Protein 8PJ7 (pdb70)

InterPro domains:
  IPR038704 YEATS superfamily [G3DSA:2.60.40.1970] (1-150)
  IPR040930 AF-9, ANC1 homology domain [PF17793] (503-563)
  IPR052790 YEATS domain-containing [PTHR47827] (1-567)
  IPR055129 YEATS domain [PF03366] (28-107)
  IPR055129 YEATS domain [PS51037] (1-138)

GO terms:
  GO:0090090 negative regulation of canonical Wnt signaling pathway (P, IDA)
  GO:2000096 positive regulation of Wnt signaling pathway, planar cell polarity pathway (P, IGI)
  GO:0090090 negative regulation of canonical Wnt signaling pathway (P, IGI)
  GO:0003682 chromatin binding (F, IDA)
  GO:0045893 positive regulation of DNA-templated transcription (P, IDA)
  GO:0042393 histone binding (F, IDA)
  GO:0008023 transcription elongation factor complex (C, IDA)
  GO:2000035 regulation of stem cell division (P, IDA)
  GO:0060218 hematopoietic stem cell differentiation (P, IDA)
  GO:0140030 modification-dependent protein binding (F, IDA)
  GO:0140072 histone H3K9ac reader activity (F, IDA)
  GO:0005634 nucleus (C, EXP)
  GO:0005694 chromosome (C, EXP)
  GO:1902275 regulation of chromatin organization (P, IMP)
  GO:0005634 nucleus (C, TAS)
  GO:0005654 nucleoplasm (C, TAS)
  GO:0005515 protein binding (F, IPI)
  GO:0005654 nucleoplasm (C, IDA)
  GO:0140044 histone H3K18ac reader activity (F, IDA)
  GO:0140119 histone H3K27ac reader activity (F, IDA)

Radius of gyration: 16.71 Å; Cα contacts (8 Å, |Δi|>4): 310; chains: 1; bounding box: 51×28×29 Å

Sequence (138 aa):
CAVQQVKLELGHRAQVRKKPTVEGFTHDWMVFVRGPEHSNIQHFVEKVVFHLHESFPRPKRVCKDPPYKVEESGYAGFILPIEEVYFKNKEEEPRKVRFDYDLFLHLEGHPPVNHHLRCEKLTFNNPTEDFRRRKLLKAGGDA

Organism: Homo sapiens (NCBI:txid9606)

Nearest PDB structures (foldseek):
  6ls6-assembly1_A  TM=9.953E-01  e=1.588E-23  Homo sapiens
  6hpy-assembly1_A  TM=9.952E-01  e=3.914E-23  Homo sapiens
  5j9s-assembly1_A  TM=9.881E-01  e=3.712E-23  Homo sapiens
  6mim-assembly2_C  TM=9.967E-01  e=7.399E-23  Homo sapiens
  7e74-assembly2_B  TM=9.933E-01  e=2.644E-22  Homo sapiens

Foldseek 3Di:
DKKKFKKKKKKWKDFDPDADPVRFGIKMKIFIDGDPPFALLLWWQWKWKQADPVDPPRTDIGRHPPGMDIDTHHFWDFIKMKTATPAPDPPRIDIDGDGGGADDPVDDIDITIDMDMDMGDPGDPSNVVSSVNRPIDD

Structure (mmCIF, N/CA/C/O backbone):
data_8PJ7
#
_entry.id   8PJ7
#
_cell.length_a   49.632
_cell.length_b   49.632
_cell.length_c   122.439
_cell.angle_alpha   90.00
_cell.angle_beta   90.00
_cell.angle_gamma   90.00
#
_symmetry.space_group_name_H-M   'P 43 21 2'
#
loop_
_entity.id
_entity.type
_entity.pdbx_description
1 polymer 'Protein AF-9'
2 non-polymer ~{N}-[(1~{R})-2,3-dihydro-1~{H}-inden-1-yl]-5-[4-(dimethylcarbamoyl)-3-oxidanyl-phenyl]-1,2-oxazole-3-carboxamide
3 non-polymer 1,2-ETHANEDIOL
4 non-polymer 'DIMETHYL SULFOXIDE'
5 non-polymer 'PHOSPHATE ION'
6 water water
#
loop_
_atom_site.group_PDB
_atom_site.id
_atom_site.type_symbol
_atom_site.label_atom_id
_atom_site.label_alt_id
_atom_site.label_comp_id
_atom_site.label_asym_id
_atom_site.label_entity_id
_atom_site.label_seq_id
_atom_site.pdbx_PDB_ins_code
_atom_site.Cartn_x
_atom_site.Cartn_y
_atom_site.Cartn_z
_atom_site.occupancy
_atom_site.B_iso_or_equiv
_atom_site.auth_seq_id
_atom_site.auth_comp_id
_atom_site.auth_asym_id
_atom_site.auth_atom_id
_atom_site.pdbx_PDB_model_num
ATOM 1 N N . CYS A 1 5 ? -27.815 10.571 -6.646 1.00 42.86 5 CYS A N 1
ATOM 2 C CA . CYS A 1 5 ? -27.806 9.868 -7.934 1.00 39.37 5 CYS A CA 1
ATOM 3 C C . CYS A 1 5 ? -26.410 9.289 -8.217 1.00 33.80 5 CYS A C 1
ATOM 4 O O . CYS A 1 5 ? -2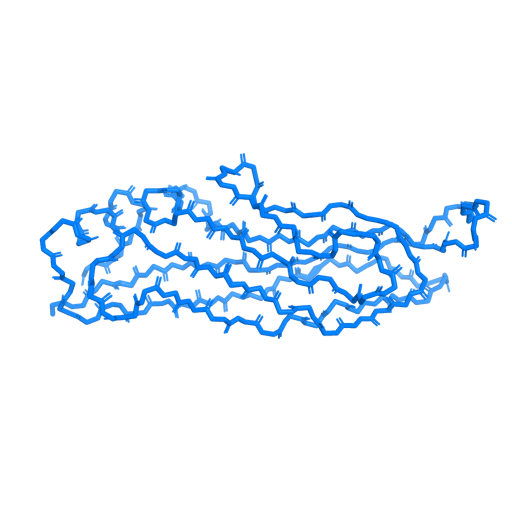6.220 8.766 -9.315 1.00 36.17 5 CYS A O 1
ATOM 7 N N . ALA A 1 6 ? -25.504 9.295 -7.244 1.00 28.05 6 ALA A N 1
ATOM 8 C CA . ALA A 1 6 ? -24.083 8.898 -7.436 1.00 26.62 6 ALA A CA 1
ATOM 9 C C . ALA A 1 6 ? -23.945 7.376 -7.384 1.00 24.44 6 ALA A C 1
ATOM 10 O O . ALA A 1 6 ? -24.739 6.725 -6.721 1.00 25.62 6 ALA A O 1
ATOM 12 N N . VAL A 1 7 ? -22.963 6.840 -8.116 1.00 20.92 7 VAL A N 1
ATOM 13 C CA . VAL A 1 7 ? -22.532 5.429 -8.018 1.00 18.56 7 VAL A CA 1
ATOM 14 C C . VAL A 1 7 ? -21.048 5.428 -7.662 1.00 17.39 7 VAL A C 1
ATOM 15 O O . VAL A 1 7 ? -20.279 6.124 -8.308 1.00 18.81 7 VAL A O 1
ATOM 19 N N A GLN A 1 8 ? -20.690 4.630 -6.670 0.50 18.53 8 GLN A N 1
ATOM 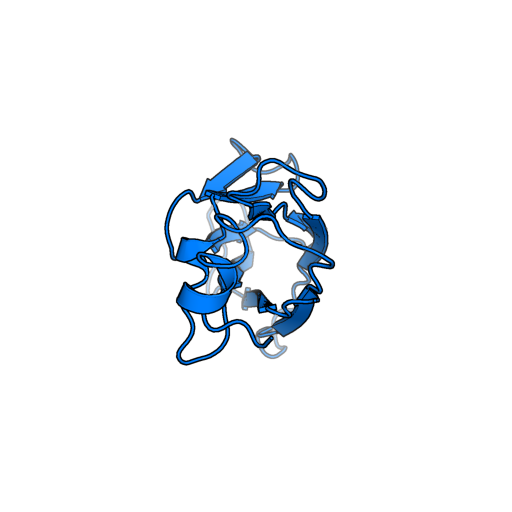20 N N B GLN A 1 8 ? -20.668 4.717 -6.609 0.50 17.62 8 GLN A N 1
ATOM 21 C CA A GLN A 1 8 ? -19.303 4.483 -6.182 0.50 19.26 8 GLN A CA 1
ATOM 22 C CA B GLN A 1 8 ? -19.241 4.560 -6.229 0.50 17.45 8 GLN A CA 1
ATOM 23 C C A GLN A 1 8 ? -18.763 3.128 -6.626 0.50 17.98 8 GLN A C 1
ATOM 24 C C B GLN A 1 8 ? -18.760 3.166 -6.625 0.50 17.14 8 GLN A C 1
ATOM 25 O O A GLN A 1 8 ? -19.478 2.100 -6.497 0.50 17.74 8 GLN A O 1
ATOM 26 O O B GLN A 1 8 ? -19.499 2.162 -6.465 0.50 17.63 8 GLN A O 1
ATOM 37 N N . VAL A 1 9 ? -17.549 3.135 -7.165 1.00 16.02 9 VAL A N 1
ATOM 38 C CA . VAL A 1 9 ? -16.835 1.886 -7.512 1.00 15.49 9 VAL A CA 1
ATOM 39 C C . VAL A 1 9 ? -15.450 2.009 -6.909 1.00 16.17 9 VAL A C 1
ATOM 40 O O . VAL A 1 9 ? -14.983 3.107 -6.646 1.00 17.44 9 VAL A O 1
ATOM 44 N N . LYS A 1 10 ? -14.811 0.860 -6.738 1.00 15.73 10 LYS A N 1
ATOM 45 C CA . LYS A 1 10 ? -13.490 0.774 -6.080 1.00 15.34 10 LYS A CA 1
ATOM 46 C C . LYS A 1 10 ? -12.475 0.206 -7.073 1.00 14.43 10 LYS A C 1
ATOM 47 O O . LYS A 1 10 ? -12.770 -0.775 -7.791 1.00 15.33 10 LYS A O 1
ATOM 53 N N . LEU A 1 11 ? -11.302 0.804 -7.107 1.00 13.29 11 LEU A N 1
ATOM 54 C CA . LEU A 1 11 ? -10.122 0.249 -7.788 1.00 13.94 11 LEU A CA 1
ATOM 55 C C . LEU A 1 11 ? -9.069 -0.051 -6.741 1.00 15.38 11 LEU A C 1
ATOM 56 O O . LEU A 1 11 ? -8.946 0.665 -5.729 1.00 15.32 11 LEU A O 1
ATOM 61 N N . GLU A 1 12 ? -8.269 -1.063 -6.991 1.00 13.20 12 GLU A N 1
ATOM 62 C CA . GLU A 1 12 ? -7.066 -1.361 -6.200 1.00 14.47 12 GLU A CA 1
ATOM 63 C C . GLU A 1 12 ? -5.873 -1.295 -7.132 1.00 13.99 12 GLU A C 1
ATOM 64 O O . GLU A 1 12 ? -5.866 -2.044 -8.133 1.00 15.09 12 GLU A O 1
ATOM 70 N N . LEU A 1 13 ? -4.960 -0.395 -6.884 1.00 11.91 13 LEU A N 1
ATOM 71 C CA . LEU A 1 13 ? -3.693 -0.316 -7.630 1.00 12.67 13 LEU A CA 1
ATOM 72 C C . LEU A 1 13 ? -2.664 -1.009 -6.787 1.00 11.98 13 LEU A C 1
ATOM 73 O O . LEU A 1 13 ? -2.780 -0.997 -5.552 1.00 14.03 13 LEU A O 1
ATOM 78 N N . GLY A 1 14 ? -1.650 -1.621 -7.308 1.00 11.12 14 GLY A N 1
ATOM 79 C CA . GLY A 1 14 ? -0.633 -2.184 -6.428 1.00 10.91 14 GLY A CA 1
ATOM 80 C C . GLY A 1 14 ? 0.572 -2.641 -7.159 1.00 10.89 14 GLY A C 1
ATOM 81 O O . GLY A 1 14 ? 0.605 -2.611 -8.429 1.00 11.21 14 GLY A O 1
ATOM 82 N N . HIS A 1 15 ? 1.553 -3.088 -6.461 1.00 11.54 15 HIS A N 1
ATOM 83 C CA . HIS A 1 15 ? 2.748 -3.671 -7.077 1.00 12.48 15 HIS A CA 1
ATOM 84 C C . HIS A 1 15 ? 3.411 -4.649 -6.140 1.00 12.83 15 HIS A C 1
ATOM 85 O O . HIS A 1 15 ? 3.261 -4.604 -4.901 1.00 12.35 15 HIS A O 1
ATOM 92 N N . ARG A 1 16 ? 4.212 -5.522 -6.720 1.00 12.57 16 ARG A N 1
ATOM 93 C CA . ARG A 1 16 ? 5.108 -6.438 -6.017 1.00 13.99 16 ARG A CA 1
ATOM 94 C C . ARG A 1 16 ? 6.500 -6.224 -6.568 1.00 12.91 16 ARG A C 1
ATOM 95 O O . ARG A 1 16 ? 6.619 -5.990 -7.789 1.00 13.70 16 ARG A O 1
ATOM 103 N N . ALA A 1 17 ? 7.521 -6.293 -5.755 1.00 13.34 17 ALA A N 1
ATOM 104 C CA . ALA A 1 17 ? 8.912 -6.132 -6.252 1.00 14.41 17 ALA A CA 1
ATOM 105 C C . ALA A 1 17 ? 9.794 -7.026 -5.415 1.00 14.75 17 ALA A C 1
ATOM 106 O O . ALA A 1 17 ? 9.741 -6.912 -4.183 1.00 15.56 17 ALA A O 1
ATOM 108 N N . GLN A 1 18 ? 10.598 -7.876 -6.045 1.00 14.51 18 GLN A N 1
ATOM 109 C CA . GLN A 1 18 ? 11.447 -8.842 -5.350 1.00 15.58 18 GLN A CA 1
ATOM 110 C C . GLN A 1 18 ? 12.829 -8.796 -5.965 1.00 14.40 18 GLN A C 1
ATOM 111 O O . GLN A 1 18 ? 12.957 -8.740 -7.198 1.00 15.10 18 GLN A O 1
ATOM 117 N N . VAL A 1 19 ? 13.838 -8.861 -5.136 1.00 14.15 19 VAL A N 1
ATOM 118 C CA . VAL A 1 19 ? 15.231 -8.985 -5.566 1.00 14.76 19 VAL A CA 1
ATOM 119 C C . VAL A 1 19 ? 15.432 -10.367 -6.163 1.00 13.11 19 VAL A C 1
ATOM 120 O O . VAL A 1 19 ? 15.085 -11.357 -5.569 1.00 14.86 19 VAL A O 1
ATOM 124 N N . ARG A 1 20 ? 15.929 -10.377 -7.390 1.00 13.07 20 ARG A N 1
ATOM 125 C CA . ARG A 1 20 ? 16.276 -11.658 -8.061 1.00 13.77 20 ARG A CA 1
ATOM 126 C C . ARG A 1 20 ? 17.414 -12.360 -7.324 1.00 14.57 20 ARG A C 1
ATOM 127 O O . ARG A 1 20 ? 18.312 -11.699 -6.827 1.00 15.17 20 ARG A O 1
ATOM 135 N N . LYS A 1 21 ? 17.376 -13.675 -7.309 1.00 15.39 21 LYS A N 1
ATOM 136 C CA . LYS A 1 21 ? 18.533 -14.452 -6.785 1.00 17.69 21 LYS A CA 1
ATOM 137 C C . LYS A 1 21 ? 19.759 -14.153 -7.639 1.00 16.96 21 LYS A C 1
ATOM 138 O O . LYS A 1 21 ? 20.871 -14.130 -7.085 1.00 18.57 21 LYS A O 1
ATOM 144 N N . LYS A 1 22 ? 19.591 -13.969 -8.942 1.00 15.42 22 LYS A N 1
ATOM 145 C CA . LYS A 1 22 ? 20.722 -13.614 -9.830 1.00 15.99 22 LYS A CA 1
ATOM 146 C C . LYS A 1 22 ? 20.277 -12.517 -10.787 1.00 14.02 22 LYS A C 1
ATOM 147 O O . LYS A 1 22 ? 19.295 -12.674 -11.518 1.00 13.87 22 LYS A O 1
ATOM 153 N N . PRO A 1 23 ? 20.992 -11.385 -10.834 1.00 14.52 23 PRO A N 1
ATOM 154 C CA . PRO A 1 23 ? 20.644 -10.324 -11.772 1.00 14.13 23 PRO A CA 1
ATOM 155 C C . PRO A 1 23 ? 20.648 -10.806 -13.220 1.00 15.16 23 PRO A C 1
ATOM 156 O O . PRO A 1 23 ? 21.388 -11.775 -13.546 1.00 15.27 23 PRO A O 1
ATOM 160 N N . THR A 1 24 ? 19.898 -10.147 -14.058 1.00 13.82 24 THR A N 1
ATOM 161 C CA . THR A 1 24 ? 19.882 -10.442 -15.510 1.00 14.16 24 THR A CA 1
ATOM 162 C C . THR A 1 24 ? 21.238 -10.048 -16.120 1.00 15.71 24 THR A C 1
ATOM 163 O O . THR A 1 24 ? 22.026 -9.359 -15.458 1.00 16.79 24 THR A O 1
ATOM 167 N N . VAL A 1 25 ? 21.419 -10.395 -17.389 1.00 16.55 25 VAL A N 1
ATOM 168 C CA . VAL A 1 25 ? 22.676 -10.063 -18.110 1.00 18.36 25 VAL A CA 1
ATOM 169 C C . VAL A 1 25 ? 22.835 -8.544 -18.174 1.00 18.73 25 VAL A C 1
ATOM 170 O O . VAL A 1 25 ? 23.969 -8.058 -18.125 1.00 19.56 25 VAL A O 1
ATOM 174 N N . GLU A 1 26 ? 21.722 -7.798 -18.195 1.00 16.70 26 GLU A N 1
ATOM 175 C CA . GLU A 1 26 ? 21.754 -6.312 -18.264 1.00 17.95 26 GLU A CA 1
ATOM 176 C C . GLU A 1 26 ? 22.116 -5.720 -16.906 1.00 16.61 26 GLU A C 1
ATOM 177 O O . GLU A 1 26 ? 22.408 -4.527 -16.840 1.00 19.72 26 GLU A O 1
ATOM 183 N N . GLY A 1 27 ? 22.109 -6.507 -15.842 1.00 15.88 27 GLY A N 1
ATOM 184 C CA . GLY A 1 27 ? 22.318 -6.082 -14.456 1.00 17.23 27 GLY A CA 1
ATOM 185 C C . GLY A 1 27 ? 21.005 -5.773 -13.743 1.00 17.63 27 GLY A C 1
ATOM 186 O O . GLY A 1 27 ? 21.060 -5.264 -12.610 1.00 22.08 27 GLY A O 1
ATOM 187 N N . PHE A 1 28 ? 19.868 -6.162 -14.300 1.00 15.63 28 PHE A N 1
ATOM 188 C CA . PHE A 1 28 ? 18.569 -5.909 -13.609 1.00 16.11 28 PHE A CA 1
ATOM 189 C C . PHE A 1 28 ? 18.490 -6.765 -12.356 1.00 15.69 28 PHE A C 1
ATOM 190 O O . PHE A 1 28 ? 18.636 -8.000 -12.451 1.00 15.24 28 PHE A O 1
ATOM 198 N N . THR A 1 29 ? 18.273 -6.134 -11.187 1.00 13.64 29 THR A N 1
ATOM 199 C CA . THR A 1 29 ? 18.348 -6.738 -9.857 1.00 13.48 29 THR A CA 1
ATOM 200 C C . THR A 1 29 ? 17.001 -7.233 -9.362 1.00 13.47 29 THR A C 1
ATOM 201 O O . THR A 1 29 ? 17.007 -8.001 -8.385 1.00 13.35 29 THR A O 1
ATOM 205 N N . HIS A 1 30 ? 15.918 -6.675 -9.910 1.00 13.25 30 HIS A N 1
ATOM 206 C CA . HIS A 1 30 ? 14.571 -6.925 -9.352 1.00 13.40 30 HIS A CA 1
ATOM 207 C C . HIS A 1 30 ? 13.643 -7.406 -10.434 1.00 12.43 30 HIS A C 1
ATOM 208 O O . HIS A 1 30 ? 13.759 -6.964 -11.625 1.00 13.27 30 HIS A O 1
ATOM 215 N N . ASP A 1 31 ? 12.678 -8.207 -10.043 1.00 12.66 31 ASP A N 1
ATOM 216 C CA . ASP A 1 31 ? 11.445 -8.461 -10.797 1.00 13.30 31 ASP A CA 1
ATOM 217 C C . ASP A 1 31 ? 10.321 -7.671 -10.158 1.00 12.13 31 ASP A C 1
ATOM 218 O O . ASP A 1 31 ? 10.247 -7.670 -8.905 1.00 13.56 31 ASP A O 1
ATOM 223 N N . TRP A 1 32 ? 9.457 -7.064 -10.941 1.00 12.65 32 TRP A N 1
ATOM 224 C CA . TRP A 1 32 ? 8.327 -6.330 -10.357 1.00 12.06 32 TRP A CA 1
ATOM 225 C C . TRP A 1 32 ? 7.097 -6.527 -11.217 1.00 12.37 32 TRP A C 1
ATOM 226 O O . TRP A 1 32 ? 7.150 -6.935 -12.398 1.00 12.24 32 TRP A O 1
ATOM 237 N N . MET A 1 33 ? 5.950 -6.267 -10.634 1.00 12.29 33 MET A N 1
ATOM 238 C CA . MET A 1 33 ? 4.651 -6.377 -11.299 1.00 12.63 33 MET A CA 1
ATOM 239 C C . MET A 1 33 ? 3.815 -5.242 -10.755 1.00 12.80 33 MET A C 1
ATOM 240 O O . MET A 1 33 ? 3.818 -5.034 -9.545 1.00 14.17 33 MET A O 1
ATOM 245 N N . VAL A 1 34 ? 3.144 -4.518 -11.595 1.00 11.14 34 VAL A N 1
ATOM 246 C CA . VAL A 1 34 ? 2.218 -3.440 -11.222 1.00 11.18 34 VAL A CA 1
ATOM 247 C C . VAL A 1 34 ? 0.865 -3.772 -11.787 1.00 12.06 34 VAL A C 1
ATOM 248 O O . VAL A 1 34 ? 0.785 -4.365 -12.874 1.00 11.56 34 VAL A O 1
ATOM 252 N N . PHE A 1 35 ? -0.221 -3.422 -11.119 1.00 11.47 35 PHE A N 1
ATOM 253 C CA . PHE A 1 35 ? -1.561 -3.826 -11.568 1.00 11.26 35 PHE A CA 1
ATOM 254 C C . PHE A 1 35 ? -2.630 -2.826 -11.181 1.00 11.94 35 PHE A C 1
ATOM 255 O O . PHE A 1 35 ? -2.460 -2.039 -10.231 1.00 11.34 35 PHE A O 1
ATOM 263 N N . VAL A 1 36 ? -3.767 -2.928 -11.841 1.00 11.36 36 VAL A N 1
ATOM 264 C CA . VAL A 1 36 ? -5.074 -2.378 -11.427 1.00 11.23 36 VAL A CA 1
ATOM 265 C C . VAL A 1 36 ? -6.053 -3.537 -11.392 1.00 11.86 36 VAL A C 1
ATOM 266 O O . VAL A 1 36 ? -6.087 -4.329 -12.335 1.00 12.54 36 VAL A O 1
ATOM 270 N N . ARG A 1 37 ? -6.830 -3.616 -10.329 1.00 11.62 37 ARG A N 1
ATOM 271 C CA . ARG A 1 37 ? -7.902 -4.630 -10.213 1.00 12.38 37 ARG A CA 1
ATOM 272 C C . ARG A 1 37 ? -9.057 -4.060 -9.413 1.00 13.12 37 ARG A C 1
ATOM 273 O O . ARG A 1 37 ? -8.950 -2.936 -8.892 1.00 13.35 37 ARG A O 1
ATOM 281 N N . GLY A 1 38 ? -10.153 -4.803 -9.3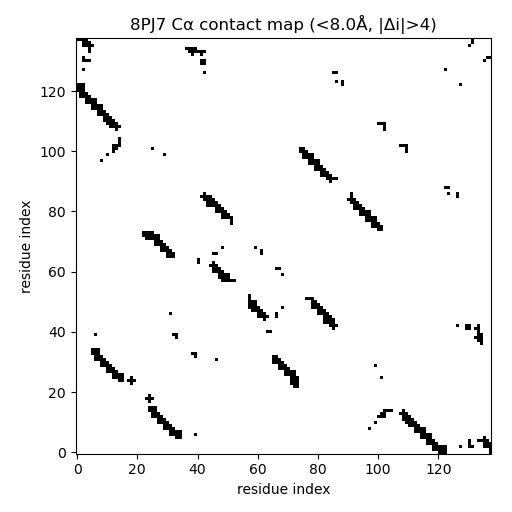86 1.00 14.77 38 GLY A N 1
ATOM 282 C CA . GLY A 1 38 ? -11.260 -4.492 -8.478 1.00 14.66 38 GLY A CA 1
ATOM 283 C C . GLY A 1 38 ? -11.095 -5.317 -7.222 1.00 16.74 38 GLY A C 1
ATOM 284 O O . GLY A 1 38 ? -10.347 -6.304 -7.177 1.00 16.71 38 GLY A O 1
ATOM 285 N N . PRO A 1 39 ? -11.918 -5.011 -6.209 1.00 17.49 39 PRO A N 1
ATOM 286 C CA . PRO A 1 39 ? -12.013 -5.861 -5.032 1.00 20.34 39 PRO A CA 1
ATOM 287 C C . PRO A 1 39 ? -12.626 -7.221 -5.372 1.00 20.10 39 PRO A C 1
ATOM 288 O O . PRO A 1 39 ? -13.154 -7.479 -6.426 1.00 18.77 39 PRO A O 1
ATOM 292 N N . GLU A 1 40 ? -12.492 -8.138 -4.418 1.00 26.31 40 GLU A N 1
ATOM 293 C CA . GLU A 1 40 ? -13.091 -9.485 -4.565 1.00 29.87 40 GLU A CA 1
ATOM 294 C C . GLU A 1 40 ? -14.576 -9.317 -4.888 1.00 25.68 40 GLU A C 1
ATOM 295 O O . GLU A 1 40 ? -15.193 -8.400 -4.325 1.00 25.96 40 GLU A O 1
ATOM 301 N N . HIS A 1 41 ? -15.062 -10.124 -5.826 1.00 24.84 41 HIS A N 1
ATOM 302 C CA . HIS A 1 41 ? -16.482 -10.273 -6.224 1.00 28.47 41 HIS A CA 1
ATOM 303 C C . HIS A 1 41 ? -16.869 -9.212 -7.256 1.00 28.95 41 HIS A C 1
ATOM 304 O O . HIS A 1 41 ? -17.979 -9.290 -7.775 1.00 33.02 41 HIS A O 1
ATOM 311 N N . SER A 1 42 ? -1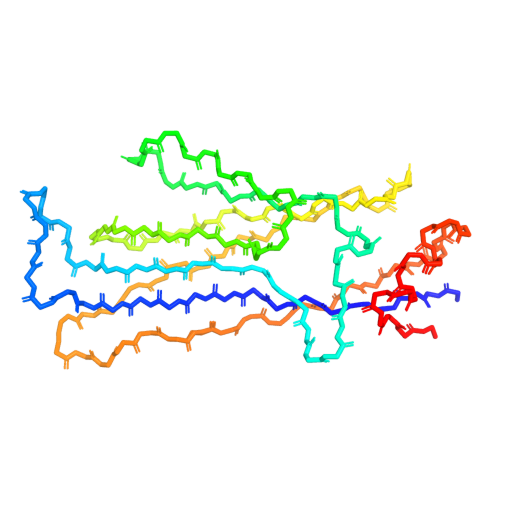5.940 -8.347 -7.667 1.00 22.34 42 SER A N 1
ATOM 312 C CA . SER A 1 42 ? -16.228 -7.284 -8.661 1.00 20.57 42 SER A CA 1
ATOM 313 C C . SER A 1 42 ? -15.824 -7.711 -10.065 1.00 20.14 42 SER A C 1
ATOM 314 O O . SER A 1 42 ? -15.123 -8.726 -10.246 1.00 20.83 42 SER A O 1
ATOM 317 N N . ASN A 1 43 ? -16.173 -6.914 -11.066 1.00 17.44 43 ASN A N 1
ATOM 318 C CA . ASN A 1 43 ? -15.697 -7.097 -12.447 1.00 18.96 43 ASN A CA 1
ATOM 319 C C . ASN A 1 43 ? -15.546 -5.718 -13.082 1.00 17.46 43 ASN A C 1
ATOM 320 O O . ASN A 1 43 ? -16.445 -5.264 -13.795 1.00 17.14 43 ASN A O 1
ATOM 325 N N . ILE A 1 44 ? -14.378 -5.124 -12.886 1.00 15.37 44 ILE A N 1
ATOM 326 C CA . ILE A 1 44 ? -14.165 -3.733 -13.379 1.00 14.40 44 ILE A CA 1
ATOM 327 C C . ILE A 1 44 ? -14.170 -3.675 -14.893 1.00 14.50 44 ILE A C 1
ATOM 328 O O . ILE A 1 44 ? -14.394 -2.581 -15.453 1.00 14.41 44 ILE A O 1
ATOM 333 N N . GLN A 1 45 ? -14.011 -4.795 -15.590 1.00 15.14 45 GLN A N 1
ATOM 334 C CA . GLN A 1 45 ? -14.060 -4.747 -17.046 1.00 15.69 45 GLN A CA 1
ATOM 335 C C . GLN A 1 45 ? -15.404 -4.186 -17.546 1.00 15.49 45 GLN A C 1
ATOM 336 O O . GLN A 1 45 ? -15.447 -3.712 -18.669 1.00 16.19 45 GLN A O 1
ATOM 342 N N . HIS A 1 46 ? -16.471 -4.282 -16.760 1.00 16.36 46 HIS A N 1
ATOM 343 C CA . HIS A 1 46 ? -17.767 -3.763 -17.250 1.00 17.54 46 HIS A CA 1
ATOM 344 C C . HIS A 1 46 ? -17.691 -2.253 -17.456 1.00 17.61 46 HIS A C 1
ATOM 345 O O . HIS A 1 46 ? -18.428 -1.748 -18.291 1.00 17.51 46 HIS A O 1
ATOM 352 N N . PHE A 1 47 ? -16.874 -1.522 -16.692 1.00 15.81 47 PHE A N 1
ATOM 353 C CA . PHE A 1 47 ? -16.798 -0.052 -16.883 1.00 15.03 47 PHE A CA 1
ATOM 354 C C . PHE A 1 47 ? -15.432 0.438 -17.376 1.00 15.01 47 PHE A C 1
ATOM 355 O O . PHE A 1 47 ? -15.362 1.640 -17.711 1.00 15.32 47 PHE A O 1
ATOM 363 N N . VAL A 1 48 ? -14.407 -0.388 -17.338 1.00 14.28 48 VAL A N 1
ATOM 364 C CA . VAL A 1 48 ? -13.032 0.008 -17.752 1.00 14.13 48 VAL A CA 1
ATOM 365 C C . VAL A 1 48 ? -12.808 -0.382 -19.200 1.00 15.00 48 VAL A C 1
ATOM 366 O O . VAL A 1 48 ? -12.895 -1.598 -19.539 1.00 16.16 48 VAL A O 1
ATOM 370 N N . GLU A 1 49 ? -12.496 0.577 -20.061 1.00 14.62 49 GLU A N 1
ATOM 371 C CA . GLU A 1 49 ? -12.165 0.286 -21.464 1.00 15.85 49 GLU A CA 1
ATOM 372 C C . GLU A 1 49 ? -10.755 -0.306 -21.514 1.00 15.58 49 GLU A C 1
ATOM 373 O O . GLU A 1 49 ? -10.514 -1.286 -22.234 1.00 17.16 49 GLU A O 1
ATOM 379 N N . LYS A 1 50 ? -9.789 0.350 -20.872 1.00 13.90 50 LYS A N 1
ATOM 380 C CA . LYS A 1 50 ? -8.393 -0.108 -20.894 1.00 14.38 50 LYS A CA 1
ATOM 381 C C . LYS A 1 50 ? -7.661 0.555 -19.733 1.00 13.35 50 LYS A C 1
ATOM 382 O O . LYS A 1 50 ? -8.137 1.590 -19.225 1.00 13.29 50 LYS A O 1
ATOM 388 N N . VAL A 1 51 ? -6.517 -0.020 -19.394 1.00 12.45 51 VAL A N 1
ATOM 389 C CA . VAL A 1 51 ? -5.583 0.593 -18.453 1.00 12.85 51 VAL A CA 1
ATOM 390 C C . VAL A 1 51 ? -4.281 0.790 -19.202 1.00 12.52 51 VAL A C 1
ATOM 391 O O . VAL A 1 51 ? -3.804 -0.161 -19.826 1.00 13.49 51 VAL A O 1
ATOM 395 N N . VAL A 1 52 ? -3.698 1.950 -19.060 1.00 12.45 52 VAL A N 1
ATOM 396 C CA . VAL A 1 52 ? -2.421 2.286 -19.740 1.00 13.32 52 VAL A CA 1
ATOM 397 C C . VAL A 1 52 ? -1.418 2.578 -18.645 1.00 13.18 52 VAL A C 1
ATOM 398 O O . VAL A 1 52 ? -1.653 3.439 -17.781 1.00 13.94 52 VAL A O 1
ATOM 402 N N . PHE A 1 53 ? -0.345 1.818 -18.668 1.00 12.47 53 PHE A N 1
ATOM 403 C CA . PHE A 1 53 ? 0.793 1.956 -17.738 1.00 13.38 53 PHE A CA 1
ATOM 404 C C . PHE A 1 53 ? 1.929 2.678 -18.463 1.00 13.61 53 PHE A C 1
ATOM 405 O O . PHE A 1 53 ? 2.375 2.195 -19.553 1.00 15.12 53 PHE A O 1
ATOM 413 N N . HIS A 1 54 ? 2.386 3.804 -17.958 1.00 12.58 54 HIS A N 1
ATOM 414 C CA . HIS A 1 54 ? 3.436 4.609 -18.616 1.00 13.88 54 HIS A CA 1
ATOM 415 C C . HIS A 1 54 ? 4.776 4.381 -17.926 1.00 14.17 54 HIS A C 1
ATOM 416 O O . HIS A 1 54 ? 4.970 4.881 -16.788 1.00 15.65 54 HIS A O 1
ATOM 423 N N . LEU A 1 55 ? 5.607 3.494 -18.465 1.00 13.86 55 LEU A N 1
ATOM 424 C CA . LEU A 1 55 ? 6.874 3.160 -17.811 1.00 14.35 55 LEU A CA 1
ATOM 425 C C . LEU A 1 55 ? 7.901 4.269 -18.005 1.00 13.89 55 LEU A C 1
ATOM 426 O O . LEU A 1 55 ? 7.827 5.061 -18.971 1.00 14.58 55 LEU A O 1
ATOM 431 N N . HIS A 1 56 ? 8.899 4.228 -17.160 1.00 14.22 56 HIS A N 1
ATOM 432 C CA . HIS A 1 56 ? 10.101 5.074 -17.332 1.00 14.47 56 HIS A CA 1
ATOM 433 C C . HIS A 1 56 ? 10.676 4.809 -18.723 1.00 15.51 56 HIS A C 1
ATOM 434 O O . HIS A 1 56 ? 10.667 3.671 -19.186 1.00 14.69 56 HIS A O 1
ATOM 441 N N . GLU A 1 57 ? 11.217 5.846 -19.375 1.00 15.48 57 GLU A N 1
ATOM 442 C CA . GLU A 1 57 ? 11.608 5.737 -20.793 1.00 16.35 57 GLU A CA 1
ATOM 443 C C . GLU A 1 57 ? 12.932 4.988 -20.978 1.00 17.64 57 GLU A C 1
ATOM 444 O O . GLU A 1 57 ? 13.239 4.678 -22.133 1.00 21.18 57 GLU A O 1
ATOM 450 N N . SER A 1 58 ? 13.562 4.517 -19.925 1.00 17.35 58 SER A N 1
ATOM 451 C CA . SER A 1 58 ? 14.627 3.478 -20.035 1.00 17.40 58 SER A CA 1
ATOM 452 C C . SER A 1 58 ? 14.056 2.148 -20.531 1.00 18.95 58 SER A C 1
ATOM 453 O O . SER A 1 58 ? 14.794 1.306 -21.087 1.00 20.97 58 SER A O 1
ATOM 456 N N . PHE A 1 59 ? 12.770 1.882 -20.354 1.00 15.83 59 PHE A N 1
ATOM 457 C CA . PHE A 1 59 ? 12.120 0.657 -20.821 1.00 16.03 59 PHE A CA 1
ATOM 458 C C . PHE A 1 59 ? 11.771 0.779 -22.292 1.00 19.24 59 PHE A C 1
ATOM 459 O O . PHE A 1 59 ? 11.260 1.795 -22.740 1.00 20.57 59 PHE A O 1
ATOM 467 N N . PRO A 1 60 ? 11.908 -0.316 -23.039 1.00 20.89 60 PRO A N 1
ATOM 468 C CA . PRO A 1 60 ? 11.417 -0.320 -24.411 1.00 21.93 60 PRO A CA 1
ATOM 469 C C . PRO A 1 60 ? 9.883 -0.263 -24.426 1.00 22.89 60 PRO A C 1
ATOM 470 O O . PRO A 1 60 ? 9.214 -0.804 -23.523 1.00 23.18 60 PRO A O 1
ATOM 474 N N . ARG A 1 61 ? 9.361 0.396 -25.452 1.00 24.32 61 ARG A N 1
ATOM 475 C CA . ARG A 1 61 ? 7.908 0.484 -25.714 1.00 25.53 61 ARG A CA 1
ATOM 476 C C . ARG A 1 61 ? 7.206 0.783 -24.386 1.00 20.04 61 ARG A C 1
ATOM 477 O O . ARG A 1 61 ? 6.347 0.019 -23.952 1.00 21.96 61 ARG A O 1
ATOM 485 N N . PRO A 1 62 ? 7.522 1.924 -23.740 1.00 16.90 62 PRO A N 1
ATOM 486 C CA . PRO A 1 62 ? 7.115 2.153 -22.352 1.00 17.82 62 PRO A CA 1
ATOM 487 C C . PRO A 1 62 ? 5.608 2.377 -22.151 1.00 17.29 62 PRO A C 1
ATOM 488 O O . PRO A 1 62 ? 5.149 2.262 -21.025 1.00 17.13 62 PRO A O 1
ATOM 492 N N . LYS A 1 63 ? 4.827 2.583 -23.193 1.00 15.47 63 LYS A N 1
ATOM 493 C CA . LYS A 1 63 ? 3.369 2.717 -23.034 1.00 15.51 63 LYS A CA 1
ATOM 494 C C . LYS A 1 63 ? 2.775 1.326 -23.152 1.00 16.22 63 LYS A C 1
ATOM 495 O O . LYS A 1 63 ? 2.757 0.743 -24.256 1.00 18.69 63 LYS A O 1
ATOM 501 N N . ARG A 1 64 ? 2.410 0.732 -22.029 1.00 13.58 64 ARG A N 1
ATOM 502 C CA . ARG A 1 64 ? 1.878 -0.636 -21.954 1.00 14.47 64 ARG A CA 1
ATOM 503 C C . ARG A 1 64 ? 0.366 -0.524 -21.791 1.00 14.18 64 ARG A C 1
ATOM 504 O O . ARG A 1 64 ? -0.115 -0.065 -20.742 1.00 15.75 64 ARG A O 1
ATOM 512 N N . VAL A 1 65 ? -0.379 -1.093 -22.711 1.00 15.19 65 VAL A N 1
ATOM 513 C CA . VAL A 1 65 ? -1.847 -1.007 -22.748 1.00 14.47 65 VAL A CA 1
ATOM 514 C C . VAL A 1 65 ? -2.423 -2.371 -22.432 1.00 17.00 65 VAL A C 1
ATOM 515 O O . VAL A 1 65 ? -2.027 -3.392 -23.068 1.00 17.49 65 VAL A O 1
ATOM 519 N N . CYS A 1 66 ? -3.327 -2.435 -21.467 1.00 14.86 66 CYS A N 1
ATOM 520 C CA . CYS A 1 66 ? -4.128 -3.650 -21.213 1.00 14.13 66 CYS A CA 1
ATOM 521 C C . CYS A 1 66 ? -5.586 -3.345 -21.489 1.00 15.17 66 CYS A 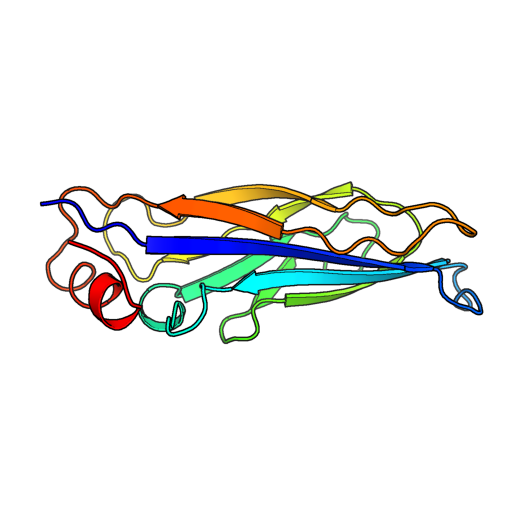C 1
ATOM 522 O O . CYS A 1 66 ? -6.222 -2.578 -20.755 1.00 14.84 66 CYS A O 1
ATOM 525 N N . LYS A 1 67 ? -6.129 -3.949 -22.541 1.00 16.93 67 LYS A N 1
ATOM 526 C CA . LYS A 1 67 ? -7.562 -3.793 -22.864 1.00 16.73 67 LYS A CA 1
ATOM 527 C C . LYS A 1 67 ? -8.424 -4.806 -22.133 1.00 17.92 67 LYS A C 1
ATOM 528 O O . LYS A 1 67 ? -9.642 -4.632 -22.120 1.00 18.78 67 LYS A O 1
ATOM 534 N N . ASP A 1 68 ? -7.829 -5.847 -21.582 1.00 17.60 68 ASP A N 1
ATOM 535 C CA . ASP A 1 68 ? -8.560 -6.916 -20.872 1.00 18.86 68 ASP A CA 1
ATOM 536 C C . ASP A 1 68 ? -7.822 -7.272 -19.599 1.00 16.69 68 ASP A C 1
ATOM 537 O O . ASP A 1 68 ? -6.602 -7.086 -19.558 1.00 17.02 68 ASP A O 1
ATOM 542 N N . PRO A 1 69 ? -8.495 -7.834 -18.596 1.00 15.83 69 PRO A N 1
ATOM 543 C CA . PRO A 1 69 ? -7.801 -8.284 -17.402 1.00 15.67 69 PRO A CA 1
ATOM 544 C C . PRO A 1 69 ? -6.910 -9.472 -17.723 1.00 16.63 69 PRO A C 1
ATOM 545 O O . PRO A 1 69 ? -7.175 -10.253 -18.679 1.00 16.82 69 PRO A O 1
ATOM 549 N N . PRO A 1 70 ? -5.819 -9.684 -16.984 1.00 16.07 70 PRO A N 1
ATOM 550 C CA . PRO A 1 70 ? -5.416 -8.851 -15.851 1.00 16.07 70 PRO A CA 1
ATOM 551 C C . PRO A 1 70 ? -4.780 -7.554 -16.349 1.00 15.15 70 PRO A C 1
ATOM 552 O O . PRO A 1 70 ? -4.039 -7.541 -17.363 1.00 14.58 70 PRO A O 1
ATOM 556 N N . TYR A 1 71 ? -5.120 -6.436 -15.718 1.00 12.22 71 TYR A N 1
ATOM 557 C CA . TYR A 1 71 ? -4.527 -5.129 -16.063 1.00 12.32 71 TYR A CA 1
ATOM 558 C C . TYR A 1 71 ? -3.215 -5.036 -15.330 1.00 11.71 71 TYR A C 1
ATOM 559 O O . TYR A 1 71 ? -3.208 -4.680 -14.132 1.00 12.09 71 TYR A O 1
ATOM 568 N N . LYS A 1 72 ? -2.130 -5.443 -15.934 1.00 11.69 72 LYS A N 1
ATOM 569 C CA . LYS A 1 72 ? -0.853 -5.558 -15.204 1.00 14.08 72 LYS A CA 1
ATOM 570 C C . LYS A 1 72 ? 0.318 -5.483 -16.174 1.00 14.23 72 LYS A C 1
ATOM 571 O O . LYS A 1 72 ? 0.152 -5.725 -17.404 1.00 16.03 72 LYS A O 1
ATOM 577 N N . VAL A 1 73 ? 1.471 -5.122 -15.659 1.00 13.99 73 VAL A N 1
ATOM 578 C CA . VAL A 1 73 ? 2.765 -5.175 -16.374 1.00 13.31 73 VAL A CA 1
ATOM 579 C C . VAL A 1 73 ? 3.715 -5.954 -15.496 1.00 12.30 73 VAL A C 1
ATOM 580 O O . VAL A 1 73 ? 3.773 -5.693 -14.283 1.00 12.21 73 VAL A O 1
ATOM 584 N N . GLU A 1 74 ? 4.410 -6.931 -16.031 1.00 13.78 74 GLU A N 1
ATOM 585 C CA . GLU A 1 74 ? 5.500 -7.667 -15.375 1.00 14.53 74 GLU A CA 1
ATOM 586 C C . GLU A 1 74 ? 6.810 -7.259 -16.015 1.00 12.59 74 GLU A C 1
ATOM 587 O O . GLU A 1 74 ? 6.882 -7.343 -17.278 1.00 14.44 74 GLU A O 1
ATOM 593 N N . GLU A 1 75 ? 7.768 -6.794 -15.258 1.00 13.45 75 GLU A N 1
ATOM 594 C CA . GLU A 1 75 ? 9.049 -6.310 -15.776 1.00 12.52 75 GLU A CA 1
ATOM 595 C C . GLU A 1 75 ? 10.168 -6.742 -14.856 1.00 11.80 75 GLU A C 1
ATOM 596 O O . GLU A 1 75 ? 9.958 -7.270 -13.746 1.00 13.32 75 GLU A O 1
ATOM 602 N N . SER A 1 76 ? 11.371 -6.456 -15.316 1.00 12.75 76 SER A N 1
ATOM 603 C CA . SER A 1 76 ? 12.589 -6.502 -14.505 1.00 12.87 76 SER A CA 1
ATOM 604 C C . SER A 1 76 ? 13.267 -5.145 -14.622 1.00 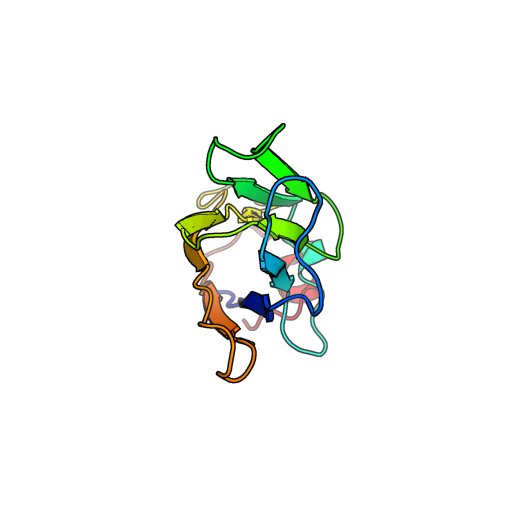13.16 76 SER A C 1
ATOM 605 O O . SER A 1 76 ? 13.132 -4.471 -15.658 1.00 14.35 76 SER A O 1
ATOM 608 N N . GLY A 1 77 ? 14.049 -4.813 -13.612 1.00 12.47 77 GLY A N 1
ATOM 609 C CA . GLY A 1 77 ? 14.834 -3.579 -13.641 1.00 12.91 77 GLY A CA 1
ATOM 610 C C . GLY A 1 77 ? 15.632 -3.386 -12.399 1.00 13.80 77 GLY A C 1
ATOM 611 O O . GLY A 1 77 ? 15.825 -4.329 -11.616 1.00 14.42 77 GLY A O 1
ATOM 612 N N . TYR A 1 78 ? 16.118 -2.163 -12.202 1.00 14.89 78 TYR A N 1
ATOM 613 C CA . TYR A 1 78 ? 17.074 -1.936 -11.096 1.00 15.27 78 TYR A CA 1
ATOM 614 C C . TYR A 1 78 ? 16.776 -0.662 -10.310 1.00 15.93 78 TYR A C 1
ATOM 615 O O . TYR A 1 78 ? 17.508 -0.371 -9.376 1.00 17.25 78 TYR A O 1
ATOM 624 N N . ALA A 1 79 ? 15.698 0.050 -10.606 1.00 13.84 79 ALA A N 1
ATOM 625 C CA . ALA A 1 79 ? 15.369 1.245 -9.809 1.00 14.49 79 ALA A CA 1
ATOM 626 C C . ALA A 1 79 ? 13.863 1.473 -9.898 1.00 14.40 79 ALA A C 1
ATOM 627 O O . ALA A 1 79 ? 13.238 1.181 -10.934 1.00 14.40 79 ALA A O 1
ATOM 629 N N . GLY A 1 80 ? 13.326 1.993 -8.815 1.00 14.94 80 GLY A N 1
ATOM 630 C CA . GLY A 1 80 ? 11.923 2.388 -8.790 1.00 14.32 80 GLY A CA 1
ATOM 631 C C . GLY A 1 80 ? 11.697 3.727 -9.446 1.00 14.08 80 GLY A C 1
ATOM 632 O O . GLY A 1 80 ? 12.649 4.455 -9.788 1.00 14.89 80 GLY A O 1
ATOM 633 N N . PHE A 1 81 ? 10.434 4.082 -9.590 1.00 12.48 81 PHE A N 1
ATOM 634 C CA . PHE A 1 81 ? 10.048 5.328 -10.259 1.00 11.95 81 PHE A CA 1
ATOM 635 C C . PHE A 1 81 ? 8.564 5.553 -10.046 1.00 13.04 81 PHE A C 1
ATOM 636 O O . PHE A 1 81 ? 7.815 4.663 -9.641 1.00 13.23 81 PHE A O 1
ATOM 644 N N . ILE A 1 82 ? 8.152 6.758 -10.384 1.00 13.29 82 ILE A N 1
ATOM 645 C CA . ILE A 1 82 ? 6.717 7.117 -10.380 1.00 13.50 82 ILE A CA 1
ATOM 646 C C . ILE A 1 82 ? 6.159 6.733 -11.741 1.00 13.03 82 ILE A C 1
ATOM 647 O O . ILE A 1 82 ? 6.655 7.180 -12.783 1.00 14.79 82 ILE A O 1
ATOM 652 N N . LEU A 1 83 ? 5.122 5.919 -11.734 1.00 12.60 83 LEU A N 1
ATOM 653 C CA . LEU A 1 83 ? 4.541 5.240 -12.906 1.00 12.30 83 LEU A CA 1
ATOM 654 C C . LEU A 1 83 ? 3.115 5.758 -13.108 1.00 12.24 83 LEU A C 1
ATOM 655 O O . LEU A 1 83 ? 2.209 5.363 -12.357 1.00 13.46 83 LEU A O 1
ATOM 660 N N . PRO A 1 84 ? 2.883 6.648 -14.085 1.00 12.63 84 PRO A N 1
ATOM 661 C CA . PRO A 1 84 ? 1.525 7.111 -14.346 1.00 12.77 84 PRO A CA 1
ATOM 662 C C . PRO A 1 84 ? 0.693 5.928 -14.862 1.00 12.56 84 PRO A C 1
ATOM 663 O O . PRO A 1 84 ? 1.100 5.213 -15.794 1.00 12.97 84 PRO A O 1
ATOM 667 N N . ILE A 1 85 ? -0.502 5.773 -14.313 1.00 12.67 85 ILE A N 1
ATOM 668 C CA . ILE A 1 85 ? -1.481 4.719 -14.675 1.00 11.41 85 ILE A CA 1
ATOM 669 C C . ILE A 1 85 ? -2.751 5.451 -15.046 1.00 12.49 85 ILE A C 1
ATOM 670 O O . ILE A 1 85 ? -3.290 6.219 -14.235 1.00 13.28 85 ILE A O 1
ATOM 675 N N A GLU A 1 86 ? -3.185 5.267 -16.278 0.50 11.83 86 GLU A N 1
ATOM 676 N N B GLU A 1 86 ? -3.224 5.267 -16.266 0.50 12.67 86 GLU A N 1
ATOM 677 C CA A GLU A 1 86 ? -4.471 5.815 -16.755 0.50 11.86 86 GLU A CA 1
ATOM 678 C CA B GLU A 1 86 ? -4.491 5.904 -16.694 0.50 13.10 86 GLU A CA 1
ATOM 679 C C A GLU A 1 86 ? -5.495 4.690 -16.811 0.50 11.99 86 GLU A C 1
ATOM 680 C C B GLU A 1 86 ? -5.537 4.820 -16.943 0.50 12.99 86 GLU A C 1
ATOM 681 O O A GLU A 1 86 ? -5.223 3.618 -17.400 0.50 12.20 86 GLU A O 1
ATOM 682 O O B GLU A 1 86 ? -5.322 3.923 -17.797 0.50 13.92 86 GLU A O 1
ATOM 693 N N . VAL A 1 87 ? -6.656 4.954 -16.232 1.00 12.07 87 VAL A N 1
ATOM 694 C CA . VAL A 1 87 ? -7.802 4.028 -16.301 1.00 12.54 87 VAL A CA 1
ATOM 695 C C . VAL A 1 87 ? -8.851 4.743 -17.159 1.00 12.67 87 VAL A C 1
ATOM 696 O O . VAL A 1 87 ? -9.331 5.799 -16.744 1.00 13.24 87 VAL A O 1
ATOM 700 N N . TYR A 1 88 ? -9.108 4.207 -18.336 1.00 12.50 88 TYR A N 1
ATOM 701 C CA . TYR A 1 88 ? -10.108 4.756 -19.271 1.00 12.82 88 TYR A CA 1
ATOM 702 C C . TYR A 1 88 ? -11.443 4.077 -19.042 1.00 12.40 88 TYR A C 1
ATOM 703 O O . TYR A 1 88 ? -11.487 2.871 -18.878 1.00 13.99 88 TYR A O 1
ATOM 712 N N . PHE A 1 89 ? -12.498 4.871 -19.000 1.00 13.32 89 PHE A N 1
ATOM 713 C CA . PHE A 1 89 ? -13.857 4.389 -18.704 1.00 14.48 89 PHE A CA 1
ATOM 714 C C . PHE A 1 89 ? -14.654 4.264 -19.990 1.00 16.86 89 PHE A C 1
ATOM 715 O O . PHE A 1 89 ? -14.502 5.064 -20.906 1.00 17.05 89 PHE A O 1
ATOM 723 N N . LYS A 1 90 ? -15.613 3.338 -19.954 1.00 16.55 90 LYS A N 1
ATOM 724 C CA . LYS A 1 90 ? -16.601 3.155 -21.041 1.00 16.87 90 LYS A CA 1
ATOM 725 C C . LYS A 1 90 ? -17.744 4.147 -20.831 1.00 18.33 90 LYS A C 1
ATOM 726 O O . LYS A 1 90 ? -18.885 3.708 -20.743 1.00 19.40 90 LYS A O 1
ATOM 732 N N . ASN A 1 91 ? -17.430 5.431 -20.707 1.00 18.04 91 ASN A N 1
ATOM 733 C CA . ASN A 1 91 ? -18.315 6.555 -20.317 1.00 19.48 91 ASN A CA 1
ATOM 734 C C . ASN A 1 91 ? -18.292 7.541 -21.487 1.00 26.07 91 ASN A C 1
ATOM 735 O O . ASN A 1 91 ? -17.210 7.764 -22.030 1.00 30.79 91 ASN A O 1
ATOM 740 N N . LYS A 1 92 ? -19.414 8.172 -21.813 1.00 22.63 92 LYS A N 1
ATOM 741 C CA . LYS A 1 92 ? -19.426 9.240 -22.858 1.00 25.23 92 LYS A CA 1
ATOM 742 C C . LYS A 1 92 ? -19.330 10.636 -22.239 1.00 25.15 92 LYS A C 1
ATOM 743 O O . LYS A 1 92 ? -19.159 11.596 -23.000 1.00 31.66 92 LYS A O 1
ATOM 749 N N A GLU A 1 93 ? -19.454 10.762 -20.925 0.50 26.28 93 GLU A N 1
ATOM 750 N N B GLU A 1 93 ? -19.528 10.773 -20.929 0.50 24.07 93 GLU A N 1
ATOM 751 C CA A GLU A 1 93 ? -19.416 12.076 -20.241 0.50 26.20 93 GLU A CA 1
ATOM 752 C CA B GLU A 1 93 ? -19.493 12.076 -20.210 0.50 22.71 93 GLU A CA 1
ATOM 753 C C A GLU A 1 93 ? -18.203 12.090 -19.316 0.50 25.14 93 GLU A C 1
ATOM 754 C C B GLU A 1 93 ? -18.138 12.138 -19.489 0.50 23.37 93 GLU A C 1
ATOM 755 O O A GLU A 1 93 ? -17.621 11.018 -19.030 0.50 22.88 93 GLU A O 1
ATOM 756 O O B GLU A 1 93 ? -17.358 11.141 -19.576 0.50 22.51 93 GLU A O 1
ATOM 767 N N . GLU A 1 94 ? -17.833 13.273 -18.854 1.00 21.70 94 GLU A N 1
ATOM 768 C CA . GLU A 1 94 ? -16.663 13.434 -17.986 1.00 19.50 94 GLU A CA 1
ATOM 769 C C . GLU A 1 94 ? -16.988 12.857 -16.620 1.00 19.89 94 GLU A C 1
ATOM 770 O O . GLU A 1 94 ? -18.119 12.956 -16.150 1.00 22.39 94 GLU A O 1
ATOM 776 N N . PRO A 1 95 ? -16.016 12.244 -15.911 1.00 19.49 95 PRO A N 1
ATOM 777 C CA . PRO A 1 95 ? -14.683 11.982 -16.440 1.00 20.80 95 PRO A CA 1
ATOM 778 C C . PRO A 1 95 ? -14.595 10.777 -17.391 1.00 18.13 95 PRO A C 1
ATOM 779 O O . PRO A 1 95 ? -15.255 9.759 -17.142 1.00 20.48 95 PRO A O 1
ATOM 783 N N . ARG A 1 96 ? -13.805 10.916 -18.449 1.00 18.35 96 ARG A N 1
ATOM 784 C CA . ARG A 1 96 ? -13.558 9.864 -19.459 1.00 18.60 96 ARG A CA 1
ATOM 785 C C . ARG A 1 96 ? -12.463 8.898 -18.977 1.00 17.33 96 ARG A C 1
ATOM 786 O O . ARG A 1 96 ? -12.391 7.780 -19.443 1.00 16.00 96 ARG A O 1
ATOM 794 N N . LYS A 1 97 ? -11.604 9.372 -18.086 1.00 15.87 97 LYS A N 1
ATOM 795 C CA . LYS A 1 97 ? -10.450 8.592 -17.606 1.00 15.18 97 LYS A CA 1
ATOM 796 C C . LYS A 1 97 ? -10.049 9.200 -16.275 1.00 14.10 97 LYS A C 1
ATOM 797 O O . LYS A 1 97 ? -10.402 10.351 -15.967 1.00 15.62 97 LYS A O 1
ATOM 803 N N . VAL A 1 98 ? -9.168 8.504 -15.585 1.00 13.38 98 VAL A N 1
ATOM 804 C CA . VAL A 1 98 ? -8.527 9.044 -14.365 1.00 13.31 98 VAL A CA 1
ATOM 805 C C . VAL A 1 98 ? -7.052 8.646 -14.461 1.00 13.61 98 VAL A C 1
ATOM 806 O O . VAL A 1 98 ? -6.744 7.526 -14.887 1.00 13.69 98 VAL A O 1
ATOM 810 N N . ARG A 1 99 ? -6.184 9.526 -14.014 1.00 13.20 99 ARG A N 1
ATOM 811 C CA . ARG A 1 99 ? -4.739 9.250 -13.936 1.00 12.57 99 ARG A CA 1
ATOM 812 C C . ARG A 1 99 ? -4.351 9.126 -12.478 1.00 13.29 99 ARG A C 1
ATOM 813 O O . ARG A 1 99 ? -4.686 10.011 -11.636 1.00 16.32 99 ARG A O 1
ATOM 821 N N . PHE A 1 100 ? -3.569 8.121 -12.180 1.00 11.90 100 PHE A N 1
ATOM 822 C CA . PHE A 1 100 ? -2.939 7.929 -10.870 1.00 13.11 100 PHE A CA 1
ATOM 823 C C . PHE A 1 100 ? -1.438 7.891 -11.087 1.00 15.04 100 PHE A C 1
ATOM 824 O O . PHE A 1 100 ? -0.994 7.176 -11.987 1.00 17.30 100 PHE A O 1
ATOM 832 N N . ASP A 1 101 ? -0.678 8.580 -10.269 1.00 12.62 101 ASP A N 1
ATOM 833 C CA . ASP A 1 101 ? 0.787 8.543 -10.332 1.00 12.51 101 ASP A CA 1
ATOM 834 C C . ASP A 1 101 ? 1.233 7.571 -9.270 1.00 12.16 101 ASP A C 1
ATOM 835 O O . ASP A 1 101 ? 1.172 7.899 -8.061 1.00 14.52 101 ASP A O 1
ATOM 840 N N . TYR A 1 102 ? 1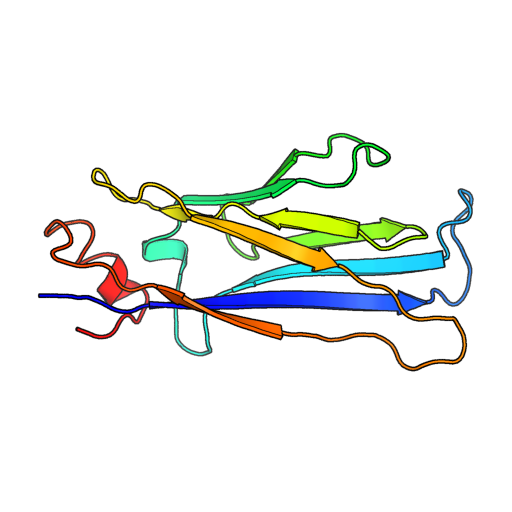.594 6.372 -9.664 1.00 11.82 102 TYR A N 1
ATOM 841 C CA . TYR A 1 102 ? 1.812 5.232 -8.748 1.00 12.25 102 TYR A CA 1
ATOM 842 C C . TYR A 1 102 ? 3.293 5.178 -8.337 1.00 12.13 102 TYR A C 1
ATOM 843 O O . TYR A 1 102 ? 4.165 5.198 -9.184 1.00 13.86 102 TYR A O 1
ATOM 852 N N . ASP A 1 103 ? 3.571 5.070 -7.046 1.00 12.69 103 ASP A N 1
ATOM 853 C CA . ASP A 1 103 ? 4.953 4.964 -6.512 1.00 13.11 103 ASP A CA 1
ATOM 854 C C . ASP A 1 103 ? 5.435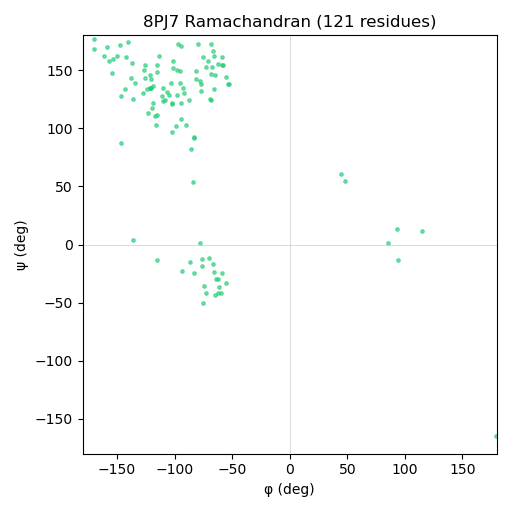 3.527 -6.589 1.00 12.79 103 ASP A C 1
ATOM 855 O O . ASP A 1 103 ? 5.191 2.735 -5.681 1.00 14.06 103 ASP A O 1
ATOM 860 N N . LEU A 1 104 ? 6.098 3.191 -7.694 1.00 12.36 104 LEU A N 1
ATOM 861 C CA . LEU A 1 104 ? 6.671 1.847 -7.900 1.00 12.41 104 LEU A CA 1
ATOM 862 C C . LEU A 1 104 ? 8.059 1.811 -7.262 1.00 13.23 104 LEU A C 1
ATOM 863 O O . LEU A 1 104 ? 9.049 2.046 -7.938 1.00 14.96 104 LEU A O 1
ATOM 868 N N . PHE A 1 105 ? 8.085 1.586 -5.957 1.00 13.41 105 PHE A N 1
ATOM 869 C CA . PHE A 1 105 ? 9.348 1.551 -5.187 1.00 13.84 105 PHE A CA 1
ATOM 870 C C . PHE A 1 105 ? 9.828 0.114 -5.043 1.00 12.79 105 PHE A C 1
ATOM 871 O O . PHE A 1 105 ? 9.063 -0.853 -4.980 1.00 13.44 105 PHE A O 1
ATOM 879 N N . LEU A 1 106 ? 11.144 0.011 -4.972 1.00 14.94 106 LEU A N 1
ATOM 880 C CA . LEU A 1 106 ? 11.869 -1.252 -4.815 1.00 15.80 106 LEU A CA 1
ATOM 881 C C . LEU A 1 106 ? 12.583 -1.235 -3.469 1.00 19.35 106 LEU A C 1
ATOM 882 O O . LEU A 1 106 ? 13.057 -0.121 -3.039 1.00 22.92 106 LEU A O 1
ATOM 887 N N . HIS A 1 107 ? 12.828 -2.410 -2.932 1.00 18.13 107 HIS A N 1
ATOM 888 C CA . HIS A 1 107 ? 13.569 -2.475 -1.653 1.00 20.03 107 HIS A CA 1
ATOM 889 C C . HIS A 1 107 ? 14.914 -3.126 -1.873 1.00 20.52 107 HIS A C 1
ATOM 890 O O . HIS A 1 107 ? 15.133 -3.795 -2.886 1.00 21.84 107 HIS A O 1
ATOM 897 N N . LEU A 1 108 ? 15.784 -2.917 -0.911 1.00 22.63 108 LEU A N 1
ATOM 898 C CA . LEU A 1 108 ? 17.181 -3.389 -1.024 1.00 24.73 108 LEU A CA 1
ATOM 899 C C . LEU A 1 108 ? 17.269 -4.916 -0.871 1.00 23.89 108 LEU A C 1
ATOM 900 O O . LEU A 1 108 ? 16.449 -5.564 -0.181 1.00 23.37 108 LEU A O 1
ATOM 905 N N . GLU A 1 109 ? 18.298 -5.494 -1.487 1.00 25.36 109 GLU A N 1
ATOM 906 C CA . GLU A 1 109 ? 18.696 -6.892 -1.215 1.00 26.35 109 GLU A CA 1
ATOM 907 C C . GLU A 1 109 ? 18.866 -7.044 0.292 1.00 27.24 109 GLU A C 1
ATOM 908 O O . GLU A 1 109 ? 19.400 -6.111 0.929 1.00 30.33 109 GLU A O 1
ATOM 914 N N . GLY A 1 110 ? 18.390 -8.158 0.820 1.00 28.08 110 GLY A N 1
ATOM 915 C CA . GLY A 1 110 ? 18.514 -8.477 2.249 1.00 30.31 110 GLY A CA 1
ATOM 916 C C . GLY A 1 110 ? 17.289 -8.030 3.008 1.00 31.96 110 GLY A C 1
ATOM 917 O O . GLY A 1 110 ? 17.125 -8.471 4.163 1.00 35.65 110 GLY A O 1
ATOM 918 N N . HIS A 1 111 ? 16.445 -7.201 2.392 1.00 28.62 111 HIS A N 1
ATOM 919 C CA . HIS A 1 111 ? 15.150 -6.771 2.979 1.00 27.55 111 HIS A CA 1
ATOM 920 C C . HIS A 1 111 ? 14.019 -7.563 2.345 1.00 24.29 111 HIS A C 1
ATOM 921 O O . HIS A 1 111 ? 14.136 -8.093 1.239 1.00 23.06 111 HIS A O 1
ATOM 928 N N . PRO A 1 112 ? 12.873 -7.649 3.038 1.00 23.58 112 PRO A N 1
ATOM 929 C CA . PRO A 1 112 ? 11.727 -8.359 2.492 1.00 23.56 112 PRO A CA 1
ATOM 930 C C . PRO A 1 112 ? 11.281 -7.768 1.162 1.00 22.07 112 PRO A C 1
ATOM 931 O O . PRO A 1 112 ? 11.451 -6.565 0.921 1.00 22.10 112 PRO A O 1
ATOM 935 N N . PRO A 1 113 ? 10.637 -8.584 0.315 1.00 19.63 113 PRO A N 1
ATOM 936 C CA . PRO A 1 113 ? 10.071 -8.098 -0.931 1.00 18.21 113 PRO A CA 1
ATOM 937 C C . PRO A 1 113 ? 8.931 -7.122 -0.596 1.00 18.57 113 PRO A C 1
ATOM 938 O O . PRO A 1 113 ? 8.425 -7.055 0.539 1.00 18.99 113 PRO A O 1
ATOM 942 N N . VAL A 1 114 ? 8.575 -6.335 -1.583 1.00 15.79 114 VAL A N 1
ATOM 943 C CA . VAL A 1 114 ? 7.512 -5.299 -1.488 1.00 16.57 114 VAL A CA 1
ATOM 944 C C . VAL A 1 114 ? 6.235 -5.939 -2.010 1.00 16.34 114 VAL A C 1
ATOM 945 O O . VAL A 1 114 ? 6.246 -6.549 -3.093 1.00 15.11 114 VAL A O 1
ATOM 949 N N . ASN A 1 115 ? 5.098 -5.680 -1.356 1.00 15.68 115 ASN A N 1
ATOM 950 C CA . ASN A 1 115 ? 3.801 -6.170 -1.847 1.00 14.50 115 ASN A CA 1
ATOM 951 C C . ASN A 1 115 ? 2.807 -5.141 -1.332 1.00 13.91 115 ASN A C 1
ATOM 952 O O . ASN A 1 115 ? 2.462 -5.192 -0.140 1.00 14.11 115 ASN A O 1
ATOM 957 N N A HIS A 1 116 ? 2.586 -4.022 -2.045 0.50 12.24 116 HIS A N 1
ATOM 958 N N B HIS A 1 116 ? 2.301 -4.326 -2.217 0.50 13.60 116 HIS A N 1
ATOM 959 C CA A HIS A 1 116 ? 1.736 -2.880 -1.611 0.50 13.50 116 HIS A CA 1
ATOM 960 C CA B HIS A 1 116 ? 1.713 -3.040 -1.831 0.50 13.82 116 HIS A CA 1
ATOM 961 C C A HIS A 1 116 ? 0.454 -2.787 -2.424 0.50 12.76 116 HIS A C 1
ATOM 962 C C B HIS A 1 116 ? 0.362 -2.868 -2.484 0.50 13.67 116 HIS A C 1
ATOM 963 O O A HIS A 1 116 ? 0.451 -3.167 -3.601 0.50 13.28 116 HIS A O 1
ATOM 964 O O B HIS A 1 116 ? 0.220 -3.287 -3.646 0.50 12.89 116 HIS A O 1
ATOM 977 N N . LEU A 1 117 ? -0.584 -2.221 -1.816 1.00 13.69 117 LEU A N 1
ATOM 978 C CA . LEU A 1 117 ? -1.880 -1.956 -2.419 1.00 14.65 117 LEU A CA 1
ATOM 979 C C . LEU A 1 117 ? -2.276 -0.524 -2.104 1.00 14.82 117 LEU A C 1
ATOM 980 O O . LEU A 1 117 ? -2.081 -0.067 -0.986 1.00 14.62 117 LEU A O 1
ATOM 985 N N . ARG A 1 118 ? -2.812 0.171 -3.067 1.00 15.02 118 ARG A N 1
ATOM 986 C CA . ARG A 1 118 ? -3.334 1.545 -2.977 1.00 13.16 118 ARG A CA 1
ATOM 987 C C . ARG A 1 118 ? -4.784 1.486 -3.432 1.00 14.15 118 ARG A C 1
ATOM 988 O O . ARG A 1 118 ? -5.072 1.168 -4.609 1.00 14.21 118 ARG A O 1
ATOM 996 N N . CYS A 1 119 ? -5.730 1.726 -2.563 1.00 13.61 119 CYS A N 1
ATOM 997 C CA . CYS A 1 119 ? -7.163 1.598 -2.825 1.00 13.96 119 CYS A CA 1
ATOM 998 C C . CYS A 1 119 ? -7.736 2.968 -3.143 1.00 14.35 119 CYS A C 1
ATOM 999 O O . CYS A 1 119 ? -7.432 3.950 -2.474 1.00 16.51 119 CYS A O 1
ATOM 1002 N N . GLU A 1 120 ? -8.450 3.055 -4.259 1.00 13.77 120 GLU A N 1
ATOM 1003 C CA . GLU A 1 120 ? -9.063 4.309 -4.728 1.00 14.45 120 GLU A CA 1
ATOM 1004 C C . GLU A 1 120 ? -10.561 4.068 -4.825 1.00 16.24 120 GLU A C 1
ATOM 1005 O O . GLU A 1 120 ? -11.005 3.119 -5.494 1.00 19.18 120 GLU A O 1
ATOM 1011 N N . LYS A 1 121 ? -11.339 4.996 -4.340 1.00 17.04 121 LYS A N 1
ATOM 1012 C CA . LYS A 1 121 ? -12.810 4.993 -4.510 1.00 18.86 121 LYS A CA 1
ATOM 1013 C C . LYS A 1 121 ? -13.118 6.056 -5.555 1.00 18.58 121 LYS A C 1
ATOM 1014 O O . LYS A 1 121 ? -12.566 7.183 -5.469 1.00 22.73 121 LYS A O 1
ATOM 1020 N N . LEU A 1 122 ? -13.884 5.674 -6.555 1.00 17.12 122 LEU A N 1
ATOM 1021 C CA . LEU A 1 122 ? -14.338 6.583 -7.621 1.00 18.55 122 LEU A CA 1
ATOM 1022 C C . LEU A 1 122 ? -15.820 6.858 -7.383 1.00 18.95 122 LEU A C 1
ATOM 1023 O O . LEU A 1 122 ? -16.587 5.927 -7.231 1.00 18.89 122 LEU A O 1
ATOM 1028 N N . THR A 1 123 ? -16.196 8.116 -7.415 1.00 19.41 123 THR A N 1
ATOM 1029 C CA . THR A 1 123 ? -17.603 8.524 -7.214 1.00 21.13 123 THR A CA 1
ATOM 1030 C C . THR A 1 123 ? -18.081 9.177 -8.488 1.00 19.85 123 THR A C 1
ATOM 1031 O O . THR A 1 123 ? -17.546 10.243 -8.914 1.00 20.41 123 THR A O 1
ATOM 1035 N N . PHE A 1 124 ? -18.969 8.482 -9.157 1.00 18.71 124 PHE A N 1
ATOM 1036 C CA . PHE A 1 124 ? -19.586 8.997 -10.390 1.00 17.98 124 PHE A CA 1
ATOM 1037 C C . PHE A 1 124 ? -20.902 9.676 -9.987 1.00 22.80 124 PHE A C 1
ATOM 1038 O O . PHE A 1 124 ? -21.850 8.978 -9.638 1.00 21.64 124 PHE A O 1
ATOM 1046 N N . ASN A 1 125 ? -20.939 11.008 -10.045 1.00 22.02 125 ASN A N 1
ATOM 1047 C CA . ASN A 1 125 ? -22.197 11.795 -9.854 1.00 25.23 125 ASN A CA 1
ATOM 1048 C C . ASN A 1 125 ? -23.057 11.734 -11.121 1.00 23.40 125 ASN A C 1
ATOM 1049 O O . ASN A 1 125 ? -22.570 12.012 -12.235 1.00 29.36 125 ASN A O 1
ATOM 1054 N N . ASN A 1 126 ? -24.346 11.461 -11.001 1.00 29.57 126 ASN A N 1
ATOM 1055 C CA . ASN A 1 126 ? -25.275 11.577 -12.146 1.00 33.86 126 ASN A CA 1
ATOM 1056 C C . ASN A 1 126 ? -24.676 10.878 -13.360 1.00 30.06 126 ASN A C 1
ATOM 1057 O O . ASN A 1 126 ? -24.531 11.506 -14.400 1.00 27.32 126 ASN A O 1
ATOM 1062 N N . PRO A 1 127 ? -24.286 9.578 -13.294 1.00 23.57 127 PRO A N 1
ATOM 1063 C CA . PRO A 1 127 ? -23.870 8.889 -14.514 1.00 23.49 127 PRO A CA 1
ATOM 1064 C C . PRO A 1 127 ? -25.037 8.840 -15.499 1.00 22.16 127 PRO A C 1
ATOM 1065 O O . PRO A 1 127 ? -26.183 8.890 -15.047 1.00 24.09 127 PRO A O 1
ATOM 1069 N N . THR A 1 128 ? -24.736 8.726 -16.785 1.00 22.74 128 THR A N 1
ATOM 1070 C CA . THR A 1 128 ? -25.702 8.399 -17.869 1.00 22.64 128 THR A CA 1
ATOM 1071 C C . THR A 1 128 ? -26.330 7.050 -17.540 1.00 23.62 128 THR A C 1
ATOM 1072 O O . THR A 1 128 ? -25.748 6.284 -16.703 1.00 21.39 128 THR A O 1
ATOM 1076 N N . GLU A 1 129 ? -27.477 6.720 -18.139 1.00 22.62 129 GLU A N 1
ATOM 1077 C CA . GLU A 1 129 ? -28.131 5.430 -17.827 1.00 22.75 129 GLU A CA 1
ATOM 1078 C C . GLU A 1 129 ? -27.200 4.293 -18.247 1.00 22.91 129 GLU A C 1
ATOM 1079 O O . GLU A 1 129 ? -27.063 3.313 -17.502 1.00 22.91 129 GLU A O 1
ATOM 1085 N N . ASP A 1 130 ? -26.560 4.422 -19.394 1.00 23.04 130 ASP A N 1
ATOM 1086 C CA . ASP A 1 130 ? -25.697 3.344 -19.927 1.00 24.44 130 ASP A CA 1
ATOM 1087 C C . ASP A 1 130 ? -24.483 3.121 -19.005 1.00 23.72 130 ASP A C 1
ATOM 1088 O O . ASP A 1 130 ? -24.150 1.959 -18.660 1.00 19.92 130 ASP A O 1
ATOM 1093 N N . PHE A 1 131 ? -23.868 4.202 -18.552 1.00 21.34 131 PHE A N 1
ATOM 1094 C CA . PHE A 1 131 ? -22.680 4.073 -17.669 1.00 17.71 131 PHE A CA 1
ATOM 1095 C C . PHE A 1 131 ? -23.111 3.652 -16.267 1.00 18.48 131 PHE A C 1
ATOM 1096 O O . PHE A 1 131 ? -22.420 2.838 -15.638 1.00 17.02 131 PHE A O 1
ATOM 1104 N N . ARG A 1 132 ? -24.255 4.103 -15.768 1.00 18.50 132 ARG A N 1
ATOM 1105 C CA . ARG A 1 132 ? -24.789 3.660 -14.472 1.00 18.96 132 ARG A CA 1
ATOM 1106 C C . ARG A 1 132 ? -24.907 2.130 -14.473 1.00 19.12 132 ARG A C 1
ATOM 1107 O O . ARG A 1 132 ? -24.488 1.472 -13.523 1.00 21.18 132 ARG A O 1
ATOM 1115 N N A ARG A 1 133 ? -25.471 1.574 -15.545 0.50 20.95 133 ARG A N 1
ATOM 1116 N N B ARG A 1 133 ? -25.453 1.562 -15.542 0.50 20.02 133 ARG A N 1
ATOM 1117 C CA A ARG A 1 133 ? -25.682 0.118 -15.713 0.50 22.18 133 ARG A CA 1
ATOM 1118 C CA B ARG A 1 133 ? -25.666 0.102 -15.651 0.50 20.70 133 ARG A CA 1
ATOM 1119 C C A ARG A 1 133 ? -24.310 -0.575 -15.634 0.50 21.27 133 ARG A C 1
ATOM 1120 C C B ARG A 1 133 ? -24.296 -0.599 -15.640 0.50 20.39 133 ARG A C 1
ATOM 1121 O O A ARG A 1 133 ? -24.184 -1.571 -14.899 0.50 21.60 133 ARG A O 1
ATOM 1122 O O B ARG A 1 133 ? -24.155 -1.645 -14.987 0.50 20.04 133 ARG A O 1
ATOM 1137 N N . LYS A 1 134 ? -23.316 -0.086 -16.378 1.00 18.37 134 LYS A N 1
ATOM 1138 C CA . LYS A 1 134 ? -21.956 -0.672 -16.384 1.00 17.79 134 LYS A CA 1
ATOM 1139 C C . LYS A 1 134 ? -21.353 -0.649 -14.977 1.00 16.30 134 LYS A C 1
ATOM 1140 O O . LYS A 1 134 ? -20.734 -1.653 -14.566 1.00 17.05 134 LYS A O 1
ATOM 1146 N N . LEU A 1 135 ? -21.446 0.469 -14.264 1.00 16.24 135 LEU A N 1
ATOM 1147 C CA . LEU A 1 135 ? -20.916 0.612 -12.893 1.00 16.11 135 LEU A CA 1
ATOM 1148 C C . LEU A 1 135 ? -21.604 -0.410 -11.991 1.00 19.40 135 LEU A C 1
ATOM 1149 O O . LEU A 1 135 ? -20.933 -1.039 -11.165 1.00 17.48 135 LEU A O 1
ATOM 1154 N N . LEU A 1 136 ? -22.911 -0.591 -12.152 1.00 19.83 136 LEU A N 1
ATOM 1155 C CA . LEU A 1 136 ? -23.599 -1.548 -11.255 1.00 21.52 136 LEU A CA 1
ATOM 1156 C C . LEU A 1 136 ? -23.201 -2.976 -11.644 1.00 18.98 136 LEU A C 1
ATOM 1157 O O . LEU A 1 136 ? -22.952 -3.762 -10.716 1.00 21.06 136 LEU A O 1
ATOM 1162 N N . LYS A 1 137 ? -23.109 -3.323 -12.938 1.00 18.12 137 LYS A N 1
ATOM 1163 C CA . LYS A 1 137 ? -22.671 -4.670 -13.391 1.00 20.12 137 LYS A CA 1
ATOM 1164 C C . LYS A 1 137 ? -21.307 -4.973 -12.778 1.00 20.20 137 LYS A C 1
ATOM 1165 O O . LYS A 1 137 ? -21.023 -6.109 -12.526 1.00 21.95 137 LYS A O 1
ATOM 1171 N N . ALA A 1 138 ? -20.454 -3.976 -12.585 1.00 17.74 138 ALA A N 1
ATOM 1172 C CA . ALA A 1 138 ? -19.080 -4.149 -12.067 1.00 17.59 138 ALA A CA 1
ATOM 1173 C C . ALA A 1 138 ? -19.073 -4.406 -10.567 1.00 19.72 138 ALA A C 1
ATOM 1174 O O . ALA A 1 138 ? -18.016 -4.801 -10.036 1.00 19.08 138 ALA A O 1
ATOM 1176 N N . GLY A 1 139 ? -20.161 -4.089 -9.862 1.00 18.95 139 GLY A N 1
ATOM 1177 C CA . GLY A 1 139 ? -20.201 -4.237 -8.405 1.00 19.17 139 GLY A CA 1
ATOM 1178 C C . GLY A 1 139 ? -20.328 -2.920 -7.701 1.00 19.86 139 GLY A C 1
ATOM 1179 O O . GLY A 1 139 ? -20.193 -2.884 -6.489 1.00 19.77 139 GLY A O 1
ATOM 1180 N N . GLY A 1 140 ? -20.630 -1.839 -8.423 1.00 19.50 140 GLY A N 1
ATOM 1181 C CA . GLY A 1 140 ? -20.705 -0.493 -7.833 1.00 19.59 140 GLY A CA 1
ATOM 1182 C C . GLY A 1 140 ? -21.923 -0.342 -6.933 1.00 20.78 140 GLY A C 1
ATOM 1183 O O . GLY A 1 140 ? -22.865 -1.177 -7.053 1.00 21.35 140 GLY A O 1
ATOM 1184 N N . ASP A 1 141 ? -21.856 0.623 -6.023 1.00 23.86 141 ASP A N 1
ATOM 1185 C CA . ASP A 1 141 ? -22.876 0.877 -4.974 1.00 27.03 141 ASP A CA 1
ATOM 1186 C C . ASP A 1 141 ? -23.578 2.180 -5.323 1.00 26.99 141 ASP A C 1
ATOM 1187 O O . ASP A 1 141 ? -22.876 3.196 -5.457 1.00 24.30 141 ASP A O 1
ATOM 1192 N N . ALA A 1 142 ? -24.907 2.141 -5.463 1.00 28.19 142 ALA A N 1
ATOM 1193 C CA . ALA A 1 142 ? -25.753 3.340 -5.663 1.00 31.66 142 ALA A CA 1
ATOM 1194 C C . ALA A 1 142 ? -26.310 3.767 -4.303 1.00 38.03 142 ALA A C 1
ATOM 1195 O O . ALA A 1 142 ? -26.173 4.969 -4.098 1.00 43.85 142 ALA A O 1
#

Solvent-accessible surface area: 8535 Å² total; per-residue (Å²): 126,38,0,61,7,106,1,26,0,0,0,139,3,110,36,81,215,160,62,31,150,112,37,59,47,15,59,7,30,0,24,3,113,16,38,148,173,39,65,11,50,55,1,1,82,49,0,6,0,56,9,99,153,89,24,88,174,42,136,32,66,21,136,88,69,93,5,73,9,120,41,26,4,154,56,35,29,100,0,26,0,22,0,52,10,82,14,180,62,156,68,136,86,36,140,12,63,8,75,0,53,31,84,132,141,81,107,100,82,5,96,88,81,81,89,44,120,21,78,9,112,106,14,54,112,56,2,61,122,46,0,77,134,4,58,14,104,89

B-factor: mean 20.64, std 8.88, range [10.89, 70.25]

Secondary structure (DSSP, 8-state):
--EEEEEEEEEEEEE-SS--TT---EEEEEEEEPPTT--GGGTEEEEEEE--TTSSS-EEEESSSSEEEEEEES--EEEEEEEEES-SSS-SEEEEEEEE----TTSPPEEEEEEEEEEESS--HHHHHHHHHTT-B-